Protein AF-M6HGM6-F1 (afdb_monomer)

InterPro domains:
  IPR003476 Glycoside hydrolase, family 42 [PTHR36447] (2-105)
  IPR013738 Beta-galactosidase trimerisation [PF08532] (2-101)
  IPR029062 Class I glutamine amidotransferase-like [G3DSA:3.40.50.880] (1-110)
  IPR029062 Class I glutamine amidotransferase-like [SSF52317] (2-98)

Mean predicted aligned error: 8.17 Å

Solvent-accessible surface area (backbone atoms only — not comparable to full-atom values): 7576 Å² total; per-residue (Å²): 111,69,68,66,56,50,55,35,54,76,68,71,43,94,78,86,92,74,63,76,87,78,56,74,67,85,84,44,68,67,48,78,39,66,62,45,29,57,44,51,68,73,50,47,56,54,50,52,50,40,42,73,76,68,34,44,76,47,76,33,68,67,22,26,42,20,38,81,89,66,46,69,54,95,55,55,37,33,24,88,45,22,72,85,67,73,48,75,47,92,77,86,78,87,87,70,97,69,92,77,86,85,80,85,82,78,68,74,72,65,62,64,73,77,67,79,130

pLDDT: mean 87.64, std 13.36, range [40.19, 97.5]

Nearest PDB structures (foldseek):
  5vym-assembly1_A  TM=8.977E-01  e=1.898E-04  Bifidobacterium adolescentis ATCC 15703
  6lvw-assembly1_A  TM=9.294E-01  e=6.420E-04  Halorubrum lacusprofundi ATCC 49239
  3tts-assembly1_A  TM=9.273E-01  e=2.029E-03  Niallia circulans subsp. alkalophilus
  8ibr-assembly1_A  TM=9.227E-01  e=2.847E-03  Bifidobacterium longum subsp. infantis ATCC 15697 = JCM 1222 = DSM 20088
  4uoq-assembly1_C  TM=9.278E-01  e=3.732E-03  Bifidobacterium animalis subsp. lactis Bl-04

Structure (mmCIF, N/CA/C/O backbone):
data_AF-M6HGM6-F1
#
_entry.id   AF-M6HGM6-F1
#
loop_
_atom_site.group_PDB
_atom_site.id
_atom_site.type_symbol
_atom_site.label_atom_id
_atom_site.label_alt_id
_atom_site.label_comp_id
_atom_site.label_asym_id
_atom_site.label_entity_id
_atom_site.label_seq_id
_atom_site.pdbx_PDB_ins_code
_atom_site.Cartn_x
_atom_site.Cartn_y
_atom_site.Cartn_z
_atom_site.occupancy
_atom_site.B_iso_or_equiv
_atom_site.auth_seq_id
_atom_site.auth_comp_id
_atom_site.auth_asym_id
_atom_site.auth_atom_id
_atom_site.pdbx_PDB_model_num
ATOM 1 N N . MET A 1 1 ? 11.542 -6.567 -5.358 1.00 60.00 1 MET A N 1
ATOM 2 C CA . MET A 1 1 ? 11.824 -5.191 -5.828 1.00 60.00 1 MET A CA 1
ATOM 3 C C . MET A 1 1 ? 12.216 -5.181 -7.304 1.00 60.00 1 MET A C 1
ATOM 5 O O . MET A 1 1 ? 11.465 -4.618 -8.083 1.00 60.00 1 MET A O 1
ATOM 9 N N . ALA A 1 2 ? 13.300 -5.859 -7.710 1.00 76.25 2 ALA A N 1
ATOM 10 C CA . ALA A 1 2 ? 13.790 -5.851 -9.100 1.00 76.25 2 ALA A CA 1
ATOM 11 C C . ALA A 1 2 ? 12.738 -6.240 -10.161 1.00 76.25 2 ALA A C 1
ATOM 13 O O . ALA A 1 2 ? 12.629 -5.573 -11.181 1.00 76.25 2 ALA A O 1
ATOM 14 N N . THR A 1 3 ? 11.912 -7.258 -9.899 1.00 84.81 3 THR A N 1
ATOM 15 C CA . THR A 1 3 ? 10.866 -7.703 -10.840 1.00 84.81 3 THR A CA 1
ATOM 16 C C . THR A 1 3 ? 9.794 -6.640 -11.089 1.00 84.81 3 THR A C 1
ATOM 18 O O . THR A 1 3 ? 9.401 -6.423 -12.228 1.00 84.81 3 THR A O 1
ATOM 21 N N . TRP A 1 4 ? 9.356 -5.946 -10.033 1.00 85.06 4 TRP A N 1
ATOM 22 C CA . TRP A 1 4 ? 8.334 -4.899 -10.133 1.00 85.06 4 TRP A CA 1
ATOM 23 C C . TRP A 1 4 ? 8.859 -3.687 -10.899 1.00 85.06 4 TRP A C 1
ATOM 25 O O . TRP A 1 4 ? 8.170 -3.160 -11.762 1.00 85.06 4 TRP A O 1
ATOM 35 N N . PHE A 1 5 ? 10.106 -3.294 -10.632 1.00 86.00 5 PHE A N 1
ATOM 36 C CA . PHE A 1 5 ? 10.757 -2.205 -11.355 1.00 86.00 5 PHE A CA 1
ATOM 37 C C . PHE A 1 5 ? 10.990 -2.548 -12.835 1.00 86.00 5 PHE A C 1
ATOM 39 O O . PHE A 1 5 ? 10.708 -1.737 -13.709 1.00 86.00 5 PHE A O 1
ATOM 46 N N . SER A 1 6 ? 11.447 -3.772 -13.124 1.00 87.88 6 SER A N 1
ATOM 47 C CA . SER A 1 6 ? 11.666 -4.239 -14.498 1.00 87.88 6 SER A CA 1
ATOM 48 C C . SER A 1 6 ? 10.378 -4.218 -15.328 1.00 87.88 6 SER A C 1
ATOM 50 O O . SER A 1 6 ? 10.395 -3.757 -16.466 1.00 87.88 6 SER A O 1
ATOM 52 N N . GLY A 1 7 ? 9.241 -4.609 -14.739 1.00 88.81 7 GLY A N 1
ATOM 53 C CA . GLY A 1 7 ? 7.936 -4.520 -15.401 1.00 88.81 7 GLY A CA 1
ATOM 54 C C . GLY A 1 7 ? 7.589 -3.100 -15.861 1.00 88.81 7 GLY A C 1
ATOM 55 O O . GLY A 1 7 ? 7.116 -2.923 -16.978 1.00 88.81 7 GLY A O 1
ATOM 56 N N . MET A 1 8 ? 7.901 -2.079 -15.057 1.00 89.94 8 MET A N 1
ATOM 57 C CA . MET A 1 8 ? 7.653 -0.683 -15.441 1.00 89.94 8 MET A CA 1
ATOM 58 C C . MET A 1 8 ? 8.534 -0.228 -16.608 1.00 89.94 8 MET A C 1
ATOM 60 O O . MET A 1 8 ? 8.060 0.489 -17.487 1.00 89.94 8 MET A O 1
ATOM 64 N N . ASN A 1 9 ? 9.786 -0.692 -16.664 1.00 89.50 9 ASN A N 1
ATOM 65 C CA . ASN A 1 9 ? 10.677 -0.401 -17.789 1.00 89.50 9 ASN A CA 1
ATOM 66 C C . ASN A 1 9 ? 10.174 -1.033 -19.092 1.00 89.50 9 ASN A C 1
ATOM 68 O O . ASN A 1 9 ? 10.239 -0.393 -20.136 1.00 89.50 9 ASN A O 1
ATOM 72 N N . VAL A 1 10 ? 9.634 -2.257 -19.037 1.00 93.56 10 VAL A N 1
ATOM 73 C CA . VAL A 1 10 ? 9.008 -2.910 -20.203 1.00 93.56 10 VAL A CA 1
ATOM 74 C C . VAL A 1 10 ? 7.812 -2.100 -20.710 1.00 93.56 10 VAL A C 1
ATOM 76 O O . VAL A 1 10 ? 7.600 -2.003 -21.914 1.00 93.56 10 VAL A O 1
ATOM 79 N N . LEU A 1 11 ? 7.065 -1.470 -19.802 1.00 93.31 11 LEU A N 1
ATOM 80 C CA . LEU A 1 11 ? 5.959 -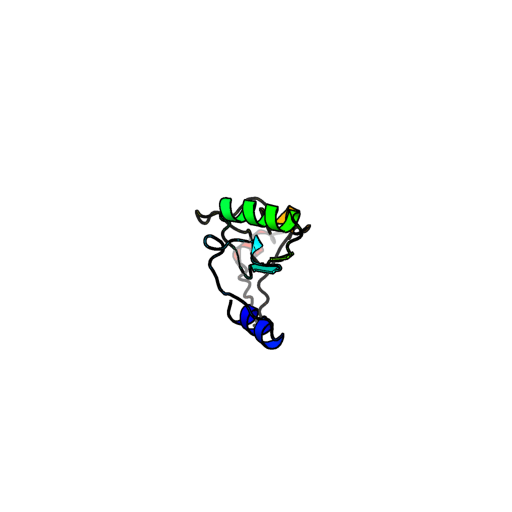0.567 -20.133 1.00 93.31 11 LEU A CA 1
ATOM 81 C C . LEU A 1 11 ? 6.422 0.838 -20.559 1.00 93.31 11 LEU A C 1
ATOM 83 O O . LEU A 1 11 ? 5.585 1.705 -20.797 1.00 93.31 11 LEU A O 1
ATOM 87 N N . ASN A 1 12 ? 7.736 1.074 -20.650 1.00 94.19 12 ASN A N 1
ATOM 88 C CA . ASN A 1 12 ? 8.346 2.367 -20.954 1.00 94.19 12 ASN A CA 1
ATOM 89 C C . ASN A 1 12 ? 7.904 3.492 -19.992 1.00 94.19 12 ASN A C 1
ATOM 91 O O . ASN A 1 12 ? 7.753 4.650 -20.383 1.00 94.19 12 ASN A O 1
ATOM 95 N N . VAL A 1 13 ? 7.680 3.149 -18.718 1.00 92.94 13 VAL A N 1
ATOM 96 C CA . VAL A 1 13 ? 7.289 4.093 -17.665 1.00 92.94 13 VAL A CA 1
ATOM 97 C C . VAL A 1 13 ? 8.503 4.444 -16.814 1.00 92.94 13 VAL A C 1
ATOM 99 O O . VAL A 1 13 ? 9.069 3.591 -16.125 1.00 92.94 13 VAL A O 1
ATOM 102 N N . ASN A 1 14 ? 8.876 5.725 -16.804 1.00 91.88 14 ASN A N 1
ATOM 103 C CA . ASN A 1 14 ? 9.925 6.208 -15.914 1.00 91.88 14 ASN A CA 1
ATOM 104 C C . ASN A 1 14 ? 9.484 6.047 -14.451 1.00 91.88 14 ASN A C 1
ATOM 106 O O . ASN A 1 14 ? 8.430 6.538 -14.050 1.00 91.88 14 ASN A O 1
ATOM 110 N N . THR A 1 15 ? 10.279 5.320 -13.669 1.00 92.31 15 THR A N 1
ATOM 111 C CA . THR A 1 15 ? 9.930 4.942 -12.298 1.00 92.31 15 THR A CA 1
ATOM 112 C C . THR A 1 15 ? 11.062 5.314 -11.355 1.00 92.31 15 THR A C 1
ATOM 114 O O . THR A 1 15 ? 12.232 5.056 -11.636 1.00 92.31 15 THR A O 1
ATOM 117 N N . HIS A 1 16 ? 10.722 5.874 -10.196 1.00 92.56 16 HIS A N 1
ATOM 118 C CA . HIS A 1 16 ? 11.689 6.179 -9.148 1.00 92.56 16 HIS A CA 1
ATOM 119 C C . HIS A 1 16 ? 11.660 5.118 -8.050 1.00 92.56 16 HIS A C 1
ATOM 121 O O . HIS A 1 16 ? 10.599 4.738 -7.558 1.00 92.56 16 HIS A O 1
ATOM 127 N N . PHE A 1 17 ? 12.840 4.680 -7.611 1.00 91.69 17 PHE A N 1
ATOM 128 C CA . PHE A 1 17 ? 12.979 3.825 -6.439 1.00 91.69 17 PHE A CA 1
ATOM 129 C C . PHE A 1 17 ? 13.381 4.667 -5.228 1.00 91.69 17 PHE A C 1
ATOM 131 O O . PHE A 1 17 ? 14.520 5.127 -5.128 1.00 91.69 17 PHE A O 1
ATOM 138 N N . ARG A 1 18 ? 12.437 4.918 -4.318 1.00 91.88 18 ARG A N 1
ATOM 139 C CA . ARG A 1 18 ? 12.640 5.813 -3.172 1.00 91.88 18 ARG A CA 1
ATO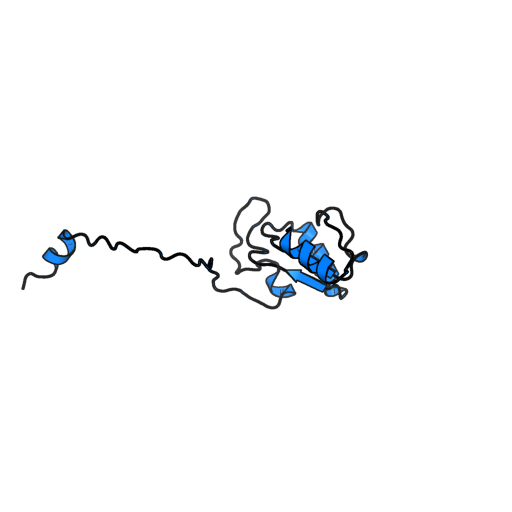M 140 C C . ARG A 1 18 ? 12.063 5.218 -1.881 1.00 91.88 18 ARG A C 1
ATOM 142 O O . ARG A 1 18 ? 11.050 4.523 -1.933 1.00 91.88 18 ARG A O 1
ATOM 149 N N . PRO A 1 19 ? 12.657 5.507 -0.710 1.00 91.81 19 PRO A N 1
ATOM 150 C CA . PRO A 1 19 ? 12.038 5.188 0.574 1.00 91.81 19 PRO A CA 1
ATOM 151 C C . PRO A 1 19 ? 10.733 5.973 0.766 1.00 91.81 19 PRO A C 1
ATOM 153 O O . PRO A 1 19 ? 10.736 7.197 0.649 1.00 91.81 19 PRO A O 1
ATOM 156 N N . ALA A 1 20 ? 9.643 5.293 1.137 1.00 90.81 20 ALA A N 1
ATOM 157 C CA . ALA A 1 20 ? 8.324 5.917 1.318 1.00 90.81 20 ALA A CA 1
ATOM 158 C C . ALA A 1 20 ? 8.307 7.045 2.372 1.00 90.81 20 ALA A C 1
ATOM 160 O O . ALA A 1 20 ? 7.505 7.970 2.292 1.00 90.81 20 ALA A O 1
ATOM 161 N N . SER A 1 21 ? 9.219 7.013 3.346 1.00 91.56 21 SER A N 1
ATOM 162 C CA . SER A 1 21 ? 9.339 8.052 4.374 1.00 91.56 21 SER A CA 1
ATOM 163 C C . SER A 1 21 ? 9.972 9.361 3.888 1.00 91.56 21 SER A C 1
ATOM 165 O O . SER A 1 21 ? 9.877 10.355 4.598 1.00 91.56 21 SER A O 1
ATOM 167 N N . LYS A 1 22 ? 10.621 9.383 2.714 1.00 91.88 22 LYS A N 1
ATOM 168 C CA . LYS A 1 22 ? 11.437 10.518 2.234 1.00 91.88 22 LYS A CA 1
ATOM 169 C C . LYS A 1 22 ? 10.924 11.176 0.951 1.00 91.88 22 LYS A C 1
ATOM 171 O O . LYS A 1 22 ? 11.651 11.957 0.346 1.00 91.88 22 LYS A O 1
ATOM 176 N N . ILE A 1 23 ? 9.723 10.833 0.506 1.00 92.38 23 ILE A N 1
ATOM 177 C CA . ILE A 1 23 ? 9.127 11.395 -0.711 1.00 92.38 23 ILE A CA 1
ATOM 178 C C . ILE A 1 23 ? 7.856 12.150 -0.372 1.00 92.38 23 ILE A C 1
ATOM 180 O O . ILE A 1 23 ? 7.190 11.780 0.595 1.00 92.38 23 ILE A O 1
ATOM 184 N N . ASP A 1 24 ? 7.509 13.157 -1.167 1.00 93.69 24 ASP A N 1
ATOM 185 C CA . ASP A 1 24 ? 6.143 13.667 -1.227 1.00 93.69 24 ASP A CA 1
ATOM 186 C C . ASP A 1 24 ? 5.316 12.744 -2.134 1.00 93.69 24 ASP A C 1
ATOM 188 O O . ASP A 1 24 ? 5.778 12.319 -3.192 1.00 93.69 24 ASP A O 1
ATOM 192 N N . PHE A 1 25 ? 4.119 12.367 -1.690 1.00 94.56 25 PHE A N 1
ATOM 193 C CA . PHE A 1 25 ? 3.235 11.491 -2.461 1.00 94.56 25 PHE A CA 1
ATOM 194 C C . PHE A 1 25 ? 2.470 12.259 -3.538 1.00 94.56 25 PHE A C 1
ATOM 196 O O . PHE A 1 25 ? 2.078 11.652 -4.530 1.00 94.56 25 PHE A O 1
ATOM 203 N N . LYS A 1 26 ? 2.340 13.585 -3.402 1.00 91.88 26 LYS A N 1
ATOM 204 C CA . LYS A 1 26 ? 1.678 14.452 -4.389 1.00 91.88 26 LYS A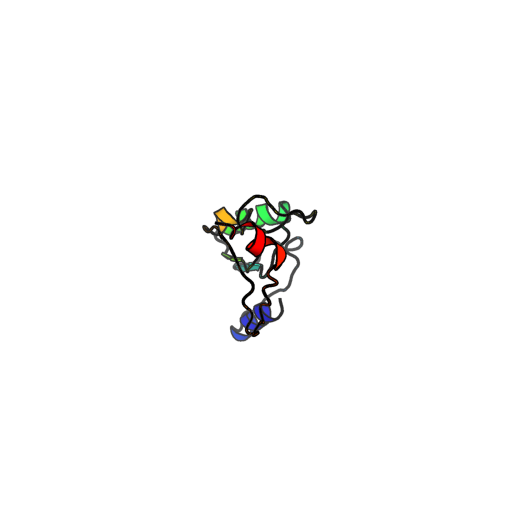 CA 1
ATOM 205 C C . LYS A 1 26 ? 2.426 14.527 -5.721 1.00 91.88 26 LYS A C 1
ATOM 207 O O . LYS A 1 26 ? 1.812 14.781 -6.752 1.00 91.88 26 LYS A O 1
ATOM 212 N N . ASP A 1 27 ? 3.724 14.228 -5.712 1.00 94.38 27 ASP A N 1
ATOM 213 C CA . ASP A 1 27 ? 4.565 14.181 -6.914 1.00 94.38 27 ASP A CA 1
ATOM 214 C C . ASP A 1 27 ? 4.270 12.966 -7.813 1.00 94.38 27 ASP A C 1
ATOM 216 O O . ASP A 1 27 ? 4.755 12.887 -8.944 1.00 94.38 27 ASP A O 1
ATOM 220 N N . TYR A 1 28 ? 3.502 11.989 -7.322 1.00 95.81 28 TYR A N 1
ATOM 221 C CA . TYR A 1 28 ? 3.266 10.721 -8.001 1.00 95.81 28 TYR A CA 1
ATOM 222 C C . TYR A 1 28 ? 1.778 10.505 -8.246 1.00 95.81 28 TYR A C 1
ATOM 224 O O . TYR A 1 28 ? 0.948 10.765 -7.392 1.00 95.81 28 TYR A O 1
ATOM 232 N N . LYS A 1 29 ? 1.426 9.952 -9.411 1.00 95.19 29 LYS A N 1
ATOM 233 C CA . LYS A 1 29 ? 0.051 9.483 -9.676 1.00 95.19 29 LYS A CA 1
ATOM 234 C C . LYS A 1 29 ? -0.186 8.068 -9.151 1.00 95.19 29 LYS A C 1
ATOM 236 O O . LYS A 1 29 ? -1.304 7.703 -8.796 1.00 95.19 29 LYS A O 1
ATOM 241 N N . ILE A 1 30 ? 0.877 7.262 -9.149 1.00 95.38 30 ILE A N 1
ATOM 242 C CA . ILE A 1 30 ? 0.857 5.850 -8.779 1.00 95.38 30 ILE A CA 1
ATOM 243 C C . ILE A 1 30 ? 2.005 5.595 -7.807 1.00 95.38 30 ILE A C 1
ATOM 245 O O . ILE A 1 30 ? 3.155 5.923 -8.100 1.00 95.38 30 ILE A O 1
ATOM 249 N N . ILE A 1 31 ? 1.697 4.962 -6.678 1.00 95.75 31 ILE A N 1
ATOM 250 C CA . ILE A 1 31 ? 2.679 4.463 -5.716 1.00 95.75 31 ILE A CA 1
ATOM 251 C C . ILE A 1 31 ? 2.547 2.947 -5.649 1.00 95.75 31 ILE A C 1
ATOM 253 O O . ILE A 1 31 ? 1.452 2.409 -5.514 1.00 95.75 31 ILE A O 1
ATOM 257 N N . ILE A 1 32 ? 3.677 2.249 -5.733 1.00 94.94 32 ILE A N 1
ATOM 258 C CA . ILE A 1 32 ? 3.721 0.788 -5.699 1.00 94.94 32 ILE A CA 1
ATOM 259 C C . ILE A 1 32 ? 4.506 0.349 -4.469 1.00 94.94 32 ILE A C 1
ATOM 261 O O . ILE A 1 32 ? 5.657 0.743 -4.278 1.00 94.94 32 ILE A O 1
ATOM 265 N N . LEU A 1 33 ? 3.898 -0.513 -3.658 1.00 94.50 33 LEU A N 1
ATOM 266 C CA . LEU A 1 33 ? 4.467 -1.100 -2.450 1.00 94.50 33 LEU A CA 1
ATOM 267 C C . LEU A 1 33 ? 4.516 -2.631 -2.585 1.00 94.50 33 LEU A C 1
ATOM 269 O O . LEU A 1 33 ? 3.629 -3.327 -2.090 1.00 94.50 33 LEU A O 1
ATOM 273 N N . PRO A 1 34 ? 5.559 -3.194 -3.231 1.00 91.62 34 PRO A N 1
ATOM 274 C CA . PRO A 1 34 ? 5.596 -4.616 -3.581 1.00 91.62 34 PRO A CA 1
AT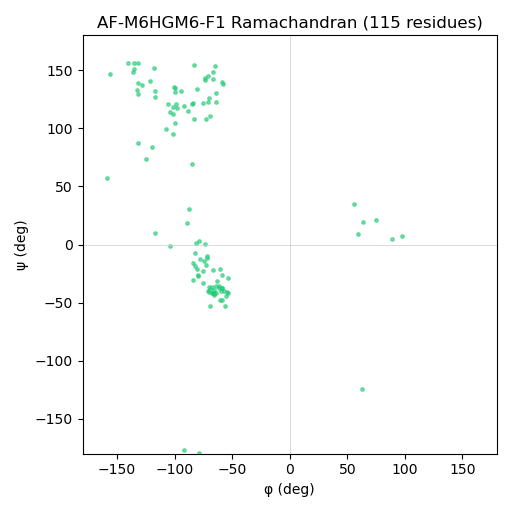OM 275 C C . PRO A 1 34 ? 5.576 -5.583 -2.394 1.00 91.62 34 PRO A C 1
ATOM 277 O O . PRO A 1 34 ? 5.139 -6.721 -2.533 1.00 91.62 34 PRO A O 1
ATOM 280 N N . MET A 1 35 ? 6.148 -5.177 -1.259 1.00 89.56 35 MET A N 1
ATOM 281 C CA . MET A 1 35 ? 6.293 -6.025 -0.072 1.00 89.56 35 MET A CA 1
ATOM 282 C C . MET A 1 35 ? 6.476 -5.153 1.177 1.00 89.56 35 MET A C 1
ATOM 284 O O . MET A 1 35 ? 7.499 -5.218 1.862 1.00 89.56 35 MET A O 1
ATOM 288 N N . TYR A 1 36 ? 5.517 -4.262 1.435 1.00 94.06 36 TYR A N 1
ATOM 289 C CA . TYR A 1 36 ? 5.574 -3.325 2.562 1.00 94.06 36 TYR A CA 1
ATOM 290 C C . TYR A 1 36 ? 5.047 -3.986 3.845 1.00 94.06 36 TYR A C 1
ATOM 292 O O . TYR A 1 36 ? 3.947 -3.718 4.324 1.00 94.06 36 TYR A O 1
ATOM 300 N N . THR A 1 37 ? 5.823 -4.946 4.350 1.00 94.50 37 THR A N 1
ATOM 301 C CA . THR A 1 37 ? 5.417 -5.852 5.436 1.00 94.50 37 THR A CA 1
ATOM 302 C C . THR A 1 37 ? 5.313 -5.161 6.795 1.00 94.50 37 THR A C 1
ATOM 304 O O . THR A 1 37 ? 4.403 -5.479 7.554 1.00 94.50 37 THR A O 1
ATOM 307 N N . MET A 1 38 ? 6.248 -4.255 7.104 1.00 95.44 38 MET A N 1
ATOM 308 C CA . MET A 1 38 ? 6.272 -3.488 8.354 1.00 95.44 38 MET A CA 1
ATOM 309 C C . MET A 1 38 ? 5.687 -2.104 8.110 1.00 95.44 38 MET A C 1
ATOM 311 O O . MET A 1 38 ? 6.192 -1.357 7.268 1.00 95.44 38 MET A O 1
ATOM 315 N N . VAL A 1 39 ? 4.628 -1.772 8.836 1.00 94.88 39 VAL A N 1
ATOM 316 C CA . VAL A 1 39 ? 3.876 -0.538 8.639 1.00 94.88 39 VAL A CA 1
ATOM 317 C C . VAL A 1 39 ? 4.429 0.548 9.539 1.00 94.88 39 VAL A C 1
ATOM 319 O O . VAL A 1 39 ? 4.400 0.441 10.760 1.00 94.88 39 VAL A O 1
ATOM 322 N N . ASN A 1 40 ? 4.906 1.625 8.921 1.00 95.38 40 ASN A N 1
ATOM 323 C CA . ASN A 1 40 ? 5.122 2.880 9.620 1.00 95.38 40 ASN A CA 1
ATOM 324 C C . ASN A 1 40 ? 3.804 3.664 9.631 1.00 95.38 40 ASN A C 1
ATOM 326 O O . ASN A 1 40 ? 3.277 3.988 8.568 1.00 95.38 40 ASN A O 1
ATOM 330 N N . GLU A 1 41 ? 3.289 3.984 10.817 1.00 93.94 41 GLU A N 1
ATOM 331 C CA . GLU A 1 41 ? 1.986 4.640 10.975 1.00 93.94 41 GLU A CA 1
ATOM 332 C C . GLU A 1 41 ? 1.928 6.031 10.315 1.00 93.94 41 GLU A C 1
ATOM 334 O O . GLU A 1 41 ? 0.934 6.388 9.685 1.00 93.94 41 GLU A O 1
ATOM 339 N N . THR A 1 42 ? 3.020 6.798 10.369 1.00 95.00 42 THR A N 1
ATOM 340 C CA . THR A 1 42 ? 3.116 8.106 9.703 1.00 95.00 42 THR A CA 1
ATOM 341 C C . THR A 1 42 ? 3.060 7.964 8.184 1.00 95.00 42 THR A C 1
ATOM 343 O O . THR A 1 42 ? 2.401 8.749 7.507 1.00 95.00 42 THR A O 1
ATOM 346 N N . VAL A 1 43 ? 3.739 6.958 7.627 1.00 96.19 43 VAL A N 1
ATOM 347 C CA . VAL A 1 43 ? 3.675 6.658 6.188 1.00 96.19 43 VAL A CA 1
ATOM 348 C C . VAL A 1 43 ? 2.276 6.180 5.804 1.00 96.19 43 VAL A C 1
ATOM 350 O O . VAL A 1 43 ? 1.754 6.618 4.785 1.00 96.19 43 VAL A O 1
ATOM 353 N N . PHE A 1 44 ? 1.655 5.336 6.630 1.00 96.19 44 PHE A N 1
ATOM 354 C CA . PHE A 1 44 ? 0.298 4.835 6.422 1.00 96.19 44 PHE A CA 1
ATOM 355 C C . PHE A 1 44 ? -0.725 5.970 6.294 1.00 96.19 44 PHE A C 1
ATOM 357 O O . PHE A 1 44 ? -1.404 6.036 5.276 1.00 96.19 44 PHE A O 1
ATOM 364 N N . LYS A 1 45 ? -0.772 6.909 7.249 1.00 96.56 45 LYS A N 1
ATOM 365 C CA . LYS A 1 45 ? -1.722 8.043 7.214 1.00 96.56 45 LYS A CA 1
ATOM 366 C C . LYS A 1 45 ? -1.559 8.900 5.959 1.00 96.56 45 LYS A C 1
ATOM 368 O O . LYS A 1 45 ? -2.527 9.362 5.370 1.00 96.56 45 LYS A O 1
ATOM 373 N N . ARG A 1 46 ? -0.317 9.084 5.509 1.00 96.94 46 ARG A N 1
ATOM 374 C CA . ARG A 1 46 ? -0.024 9.818 4.271 1.00 96.94 46 ARG A CA 1
ATOM 375 C C . ARG A 1 46 ? -0.469 9.054 3.021 1.00 96.94 46 ARG A C 1
ATOM 377 O O . ARG A 1 46 ? -0.902 9.681 2.063 1.00 96.94 46 ARG A O 1
ATOM 384 N N . LEU A 1 47 ? -0.350 7.724 3.015 1.00 97.00 47 LEU A N 1
ATOM 385 C CA . LEU A 1 47 ? -0.841 6.877 1.921 1.00 97.00 47 LEU A CA 1
ATOM 386 C C . LEU A 1 47 ? -2.370 6.857 1.873 1.00 97.00 47 LEU A C 1
ATOM 388 O O . LEU A 1 47 ? -2.935 6.882 0.787 1.00 97.00 47 LEU A O 1
ATOM 392 N N . GLU A 1 48 ? -3.021 6.841 3.033 1.00 96.94 48 GLU A N 1
ATOM 393 C CA . GLU A 1 48 ? -4.475 6.945 3.154 1.00 96.94 48 GLU A CA 1
ATOM 394 C C . GLU A 1 48 ? -4.985 8.265 2.573 1.00 96.94 48 GLU A C 1
ATOM 396 O O . GLU A 1 48 ? -5.875 8.253 1.724 1.00 96.94 48 GLU A O 1
ATOM 401 N N . GLU A 1 49 ? -4.356 9.388 2.935 1.00 96.81 49 GLU A N 1
ATOM 402 C CA . GLU A 1 49 ? -4.666 10.688 2.333 1.00 96.81 49 GLU A CA 1
ATOM 403 C C . GLU A 1 49 ? -4.450 10.673 0.818 1.00 96.81 49 GLU A C 1
ATOM 405 O O . GLU A 1 49 ? -5.330 11.070 0.065 1.00 96.81 49 GLU A O 1
ATOM 410 N N . PHE A 1 50 ? -3.308 10.154 0.362 1.00 97.50 50 PHE A N 1
ATOM 411 C CA . PHE A 1 50 ? -2.988 10.054 -1.059 1.00 97.50 50 PHE A CA 1
ATOM 412 C C . PHE A 1 50 ? -4.059 9.286 -1.849 1.00 97.50 50 PHE A C 1
ATOM 414 O O . PHE A 1 50 ? -4.467 9.733 -2.919 1.00 97.50 50 PHE A O 1
ATOM 421 N N . VAL A 1 51 ? -4.541 8.154 -1.327 1.00 96.88 51 VAL A N 1
ATOM 422 C CA . VAL A 1 51 ? -5.618 7.378 -1.962 1.00 96.88 51 VAL A CA 1
ATOM 423 C C . VAL A 1 51 ? -6.934 8.156 -1.948 1.00 96.88 51 VAL A C 1
ATOM 425 O O . VAL A 1 51 ? -7.636 8.193 -2.958 1.00 96.88 51 VAL A O 1
ATOM 428 N N . ARG A 1 52 ? -7.255 8.824 -0.835 1.00 96.31 52 ARG A N 1
ATOM 429 C CA . ARG A 1 52 ? -8.466 9.645 -0.694 1.00 96.31 52 ARG A CA 1
ATOM 430 C C . ARG A 1 52 ? -8.485 10.846 -1.643 1.00 96.31 52 ARG A C 1
ATOM 432 O O . ARG A 1 52 ? -9.542 11.185 -2.164 1.00 96.31 52 ARG A O 1
ATOM 439 N N . GLU A 1 53 ? -7.329 11.450 -1.906 1.00 96.44 53 GLU A N 1
ATOM 440 C CA . GLU A 1 53 ? -7.139 12.529 -2.888 1.00 96.44 53 GLU A CA 1
ATOM 441 C C . GLU A 1 53 ? -7.186 12.025 -4.353 1.00 96.44 53 GLU A C 1
ATOM 443 O O . GLU A 1 53 ? -7.065 12.818 -5.286 1.00 96.44 53 GLU A O 1
ATOM 448 N N . GLY A 1 54 ? -7.395 10.721 -4.585 1.00 96.25 54 GLY A N 1
ATOM 449 C CA . GLY A 1 54 ? -7.527 10.114 -5.916 1.00 96.25 54 GLY A CA 1
ATOM 450 C C . GLY A 1 54 ? -6.242 9.483 -6.463 1.00 96.25 54 GLY A C 1
ATOM 451 O O . GLY A 1 54 ? -6.200 9.059 -7.621 1.00 96.25 54 GLY A O 1
ATOM 452 N N . GLY A 1 55 ? -5.189 9.404 -5.651 1.00 97.19 55 GLY A N 1
ATOM 453 C CA . GLY A 1 55 ? -3.961 8.691 -5.971 1.00 97.19 55 GLY A CA 1
ATOM 454 C C . GLY A 1 55 ? -4.165 7.177 -6.059 1.00 97.19 55 GLY A C 1
ATOM 455 O O . GLY A 1 55 ? -4.991 6.587 -5.364 1.00 97.19 55 GLY A O 1
ATOM 456 N N . THR A 1 56 ? -3.392 6.507 -6.914 1.00 97.31 56 THR A N 1
ATOM 457 C CA . THR A 1 56 ? -3.471 5.045 -7.066 1.00 97.31 56 THR A CA 1
ATOM 458 C C . THR A 1 56 ? -2.377 4.349 -6.262 1.00 97.31 56 THR A C 1
ATOM 460 O O . THR A 1 56 ? -1.187 4.508 -6.543 1.00 97.31 56 THR A O 1
ATOM 463 N N . LEU A 1 57 ? -2.771 3.530 -5.286 1.00 96.69 57 LEU A N 1
ATOM 464 C CA . LEU A 1 57 ? -1.856 2.726 -4.476 1.00 96.69 57 LEU A CA 1
ATOM 465 C C . LEU A 1 57 ? -1.925 1.247 -4.875 1.00 96.69 57 LEU A C 1
ATOM 467 O O . LEU A 1 57 ? -2.967 0.607 -4.762 1.00 96.69 57 LEU A O 1
ATOM 471 N N . VAL A 1 58 ? -0.794 0.683 -5.298 1.00 95.56 58 VAL A N 1
ATOM 472 C CA . VAL A 1 58 ? -0.664 -0.738 -5.643 1.00 95.56 58 VAL A CA 1
ATOM 473 C C . VAL A 1 58 ? 0.064 -1.468 -4.522 1.00 95.56 58 VAL A C 1
ATOM 475 O O . VAL A 1 58 ? 1.251 -1.239 -4.286 1.00 95.56 58 VAL A O 1
ATOM 478 N N . LEU A 1 59 ? -0.635 -2.376 -3.844 1.00 95.38 59 LEU A N 1
ATOM 479 C CA . LEU A 1 59 ? -0.080 -3.185 -2.761 1.00 95.38 59 LEU A CA 1
ATOM 480 C C . LEU A 1 59 ? 0.299 -4.579 -3.261 1.00 95.38 59 LEU A C 1
ATOM 482 O O . LEU A 1 59 ? -0.470 -5.240 -3.955 1.00 95.38 59 LEU A O 1
ATOM 486 N N . GLY A 1 60 ? 1.485 -5.047 -2.881 1.00 93.12 60 GLY A N 1
ATOM 487 C CA . GLY A 1 60 ? 1.899 -6.424 -3.115 1.00 93.12 60 GLY A CA 1
ATOM 488 C C . GLY A 1 60 ? 1.556 -7.357 -1.952 1.00 93.12 60 GLY A C 1
ATOM 489 O O . GLY A 1 60 ? 0.948 -6.973 -0.948 1.00 93.12 60 GLY A O 1
ATOM 490 N N . PHE A 1 61 ? 1.970 -8.616 -2.082 1.00 91.44 61 PHE A N 1
ATOM 491 C CA . PHE A 1 61 ? 1.697 -9.652 -1.087 1.00 91.44 61 PHE A CA 1
ATOM 492 C C . PHE A 1 61 ? 2.392 -9.369 0.254 1.00 91.44 61 PHE A C 1
ATOM 494 O O . PHE A 1 61 ? 3.442 -8.729 0.310 1.00 91.44 61 PHE A O 1
ATOM 501 N N . ARG A 1 62 ? 1.817 -9.894 1.349 1.00 92.06 62 ARG A N 1
ATOM 502 C CA . ARG A 1 62 ? 2.312 -9.743 2.738 1.00 92.06 62 ARG A CA 1
ATOM 503 C C . ARG A 1 62 ? 2.407 -8.300 3.253 1.00 92.06 62 ARG A C 1
ATOM 505 O O . ARG A 1 62 ? 2.947 -8.084 4.336 1.00 92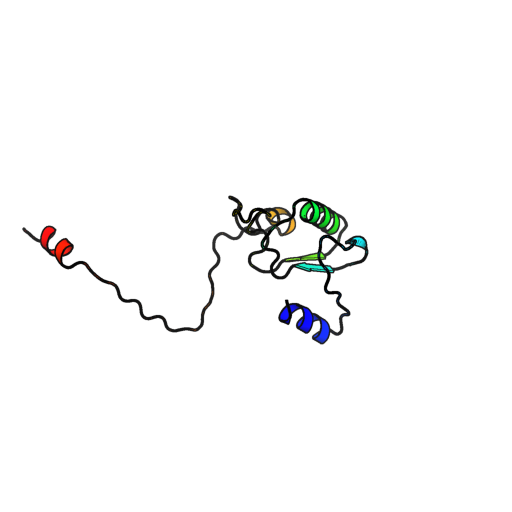.06 62 ARG A O 1
ATOM 512 N N . THR A 1 63 ? 1.873 -7.332 2.517 1.00 94.50 63 THR A N 1
ATOM 513 C CA . THR A 1 63 ? 1.771 -5.945 2.976 1.00 94.50 63 THR A CA 1
ATOM 514 C C . THR A 1 63 ? 0.954 -5.863 4.260 1.00 94.50 63 THR A C 1
ATOM 516 O O . THR A 1 63 ? -0.060 -6.544 4.390 1.00 94.50 63 THR A O 1
ATOM 519 N N . GLY A 1 64 ? 1.388 -5.027 5.202 1.00 94.62 64 GLY A N 1
ATOM 520 C CA . GLY A 1 64 ? 0.604 -4.751 6.403 1.00 94.62 64 GLY A CA 1
ATOM 521 C C . GLY A 1 64 ? 0.591 -5.867 7.442 1.00 94.62 64 GLY A C 1
ATOM 522 O O . GLY A 1 64 ? -0.326 -5.926 8.251 1.00 94.62 64 GLY A O 1
ATOM 523 N N . ALA A 1 65 ? 1.570 -6.774 7.423 1.00 95.00 65 ALA A N 1
ATOM 524 C CA . ALA A 1 65 ? 1.594 -7.906 8.345 1.00 95.00 65 ALA A CA 1
ATOM 525 C C . ALA A 1 65 ? 2.116 -7.551 9.746 1.00 95.00 65 ALA A C 1
ATOM 527 O O . ALA A 1 65 ? 1.795 -8.260 10.697 1.00 95.00 65 ALA A O 1
ATOM 528 N N . LYS A 1 66 ? 2.963 -6.520 9.870 1.00 95.62 66 LYS A N 1
ATOM 529 C CA . LYS A 1 66 ? 3.699 -6.215 11.104 1.00 95.62 66 LYS A CA 1
ATOM 530 C C . LYS A 1 66 ? 3.789 -4.724 11.410 1.00 95.62 66 LYS A C 1
ATOM 532 O O . LYS A 1 66 ? 3.778 -3.910 10.488 1.00 95.62 66 LYS A O 1
ATOM 537 N N . ASP A 1 67 ? 3.977 -4.391 12.681 1.00 94.81 67 ASP A N 1
ATOM 538 C CA . ASP A 1 67 ? 4.394 -3.061 13.127 1.00 94.81 67 ASP A CA 1
ATOM 539 C C . ASP A 1 67 ? 5.917 -2.846 12.946 1.00 94.81 67 ASP A C 1
ATOM 541 O O . ASP A 1 67 ? 6.641 -3.720 12.453 1.00 94.81 67 ASP A O 1
ATOM 545 N N . LEU A 1 68 ? 6.421 -1.668 13.334 1.00 94.69 68 LEU A N 1
ATOM 546 C CA . LEU A 1 68 ? 7.856 -1.345 13.270 1.00 94.69 68 LEU A CA 1
ATOM 547 C C . LEU A 1 68 ? 8.713 -2.066 14.319 1.00 94.69 68 LEU A C 1
ATOM 549 O O . LEU A 1 68 ? 9.927 -2.150 14.143 1.00 94.69 68 LEU A O 1
ATOM 553 N N . ASN A 1 69 ? 8.104 -2.598 15.376 1.00 95.50 69 ASN A N 1
ATOM 554 C CA . ASN A 1 69 ? 8.787 -3.41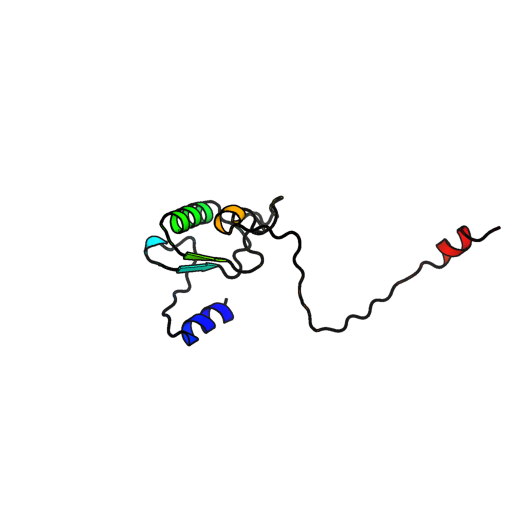9 16.375 1.00 95.50 69 ASN A CA 1
ATOM 555 C C . ASN A 1 69 ? 8.922 -4.881 15.909 1.00 95.50 69 ASN A C 1
ATOM 557 O O . ASN A 1 69 ? 9.602 -5.682 16.547 1.00 95.50 69 ASN A O 1
ATOM 561 N N . GLY A 1 70 ? 8.290 -5.236 14.786 1.00 93.94 70 GLY A N 1
ATOM 562 C CA . GLY A 1 70 ? 8.306 -6.571 14.202 1.00 93.94 70 GLY A CA 1
ATOM 563 C C . GLY A 1 70 ? 7.197 -7.494 14.711 1.00 93.94 70 GLY A C 1
ATOM 564 O O . GLY A 1 70 ? 7.172 -8.665 14.302 1.00 93.94 70 GLY A O 1
ATOM 565 N N . TRP A 1 71 ? 6.280 -6.989 15.541 1.00 95.69 71 TRP A N 1
ATOM 566 C CA . TRP A 1 71 ? 5.099 -7.712 16.006 1.00 95.69 71 TRP A CA 1
ATOM 567 C C . TRP A 1 71 ? 4.077 -7.828 14.887 1.00 95.69 71 TRP A C 1
ATOM 569 O O . TRP A 1 71 ? 3.905 -6.906 14.094 1.00 95.69 71 TRP A O 1
ATOM 579 N N . MET A 1 72 ? 3.412 -8.979 14.798 1.00 94.06 72 MET A N 1
ATOM 580 C CA . MET A 1 72 ? 2.307 -9.145 13.856 1.00 94.06 72 MET A CA 1
ATOM 581 C C . MET A 1 72 ? 1.080 -8.392 14.360 1.00 94.06 72 MET A C 1
ATOM 583 O O . MET A 1 72 ? 0.823 -8.379 15.560 1.00 94.06 72 MET A O 1
ATOM 587 N N . TYR A 1 73 ? 0.321 -7.793 13.445 1.00 91.88 73 TYR A N 1
ATOM 588 C CA . TYR A 1 73 ? -0.995 -7.270 13.796 1.00 91.88 73 TYR A CA 1
ATOM 589 C C . TYR A 1 73 ? -1.975 -8.420 14.052 1.00 91.88 73 TYR A C 1
ATOM 591 O O . TYR A 1 73 ? -1.944 -9.429 13.347 1.00 91.88 73 TYR A O 1
ATOM 599 N N . ASP A 1 74 ? -2.895 -8.226 14.997 1.00 91.38 74 ASP A N 1
ATOM 600 C CA . ASP A 1 74 ? -3.993 -9.171 15.265 1.00 91.38 74 ASP A CA 1
ATOM 601 C C . ASP A 1 74 ? -5.069 -9.165 14.161 1.00 91.38 74 ASP A C 1
ATOM 603 O O . ASP A 1 74 ? -5.961 -10.015 14.121 1.00 91.38 74 ASP A O 1
ATOM 607 N N . SER A 1 75 ? -4.999 -8.201 13.241 1.00 90.44 75 SER A N 1
ATOM 608 C CA . SER A 1 75 ? -5.904 -8.081 12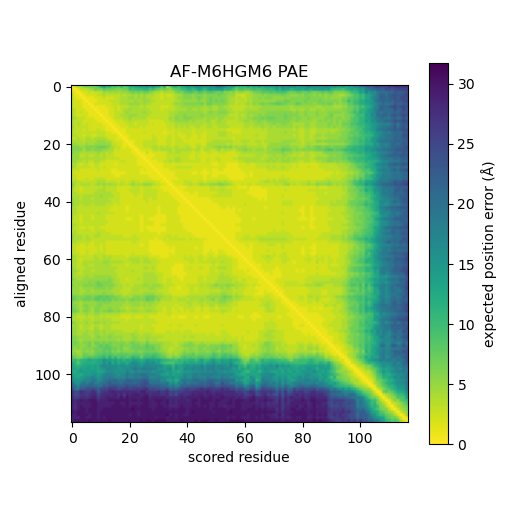.104 1.00 90.44 75 SER A CA 1
ATOM 609 C C . SER A 1 75 ? -5.493 -8.975 10.930 1.00 90.44 75 SER A C 1
ATOM 611 O O . SER A 1 75 ? -4.331 -9.326 10.727 1.00 90.44 75 SER A O 1
ATOM 613 N N . GLN A 1 76 ? -6.474 -9.341 10.102 1.00 91.69 76 GLN A N 1
ATOM 614 C CA . GLN A 1 76 ? -6.209 -10.055 8.853 1.00 91.69 76 GLN A CA 1
ATOM 615 C C . GLN A 1 76 ? -5.440 -9.166 7.871 1.00 91.69 76 GLN A C 1
ATOM 617 O O . GLN A 1 76 ? -5.735 -7.982 7.733 1.00 91.69 76 GLN A O 1
ATOM 622 N N . ILE A 1 77 ? -4.502 -9.755 7.124 1.00 92.94 77 ILE A N 1
ATOM 623 C CA . ILE A 1 77 ? -3.768 -9.074 6.044 1.00 92.94 77 ILE A CA 1
ATOM 624 C C . ILE A 1 77 ? -4.781 -8.536 5.003 1.00 92.94 77 ILE A C 1
ATOM 626 O O . ILE A 1 77 ? -5.736 -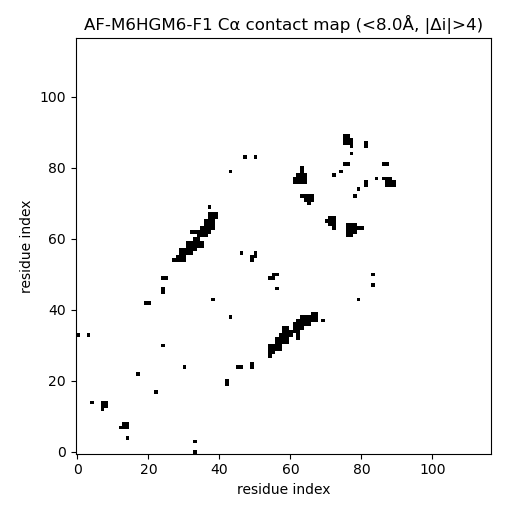9.250 4.683 1.00 92.94 77 ILE A O 1
ATOM 630 N N . PRO A 1 78 ? -4.620 -7.308 4.467 1.00 94.69 78 PRO A N 1
ATOM 631 C CA . PRO A 1 78 ? -3.444 -6.432 4.537 1.00 94.69 78 PRO A CA 1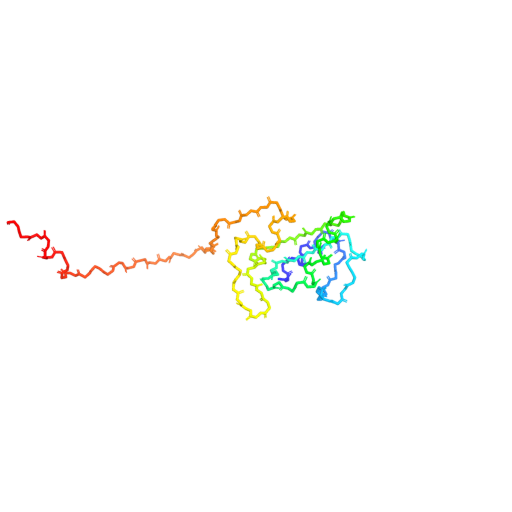
ATOM 632 C C . PRO A 1 78 ? -3.399 -5.505 5.764 1.00 94.69 78 PRO A C 1
ATOM 634 O O . PRO A 1 78 ? -2.831 -4.414 5.709 1.00 94.69 78 PRO A O 1
ATOM 637 N N . GLY A 1 79 ? -3.969 -5.946 6.884 1.00 93.31 79 GLY A N 1
ATOM 638 C CA . GLY A 1 79 ? -3.823 -5.321 8.188 1.00 93.31 79 GLY A CA 1
ATOM 639 C C . GLY A 1 79 ? -4.411 -3.912 8.170 1.00 93.31 79 GLY A C 1
ATOM 640 O O . GLY A 1 79 ? -5.567 -3.761 7.769 1.00 93.31 79 GLY A O 1
ATOM 641 N N . PRO A 1 80 ? -3.634 -2.874 8.526 1.00 94.44 80 PRO A N 1
ATOM 642 C CA . PRO A 1 80 ? -4.087 -1.484 8.455 1.00 94.44 80 PRO A CA 1
ATOM 643 C C . PRO A 1 80 ? -4.626 -1.071 7.076 1.00 94.44 80 PRO A C 1
ATOM 645 O O . PRO A 1 80 ? -5.510 -0.231 6.985 1.00 94.44 80 PRO A O 1
ATOM 648 N N . PHE A 1 81 ? -4.145 -1.679 5.986 1.00 96.12 81 PHE A N 1
ATOM 649 C CA . PHE A 1 81 ? -4.565 -1.331 4.624 1.00 96.12 81 PHE A CA 1
ATOM 650 C C . PHE A 1 81 ? -5.892 -1.974 4.192 1.00 96.12 81 PHE A C 1
ATOM 652 O O . PHE A 1 81 ? -6.294 -1.795 3.045 1.00 96.12 81 PHE A O 1
ATOM 659 N N . ALA A 1 82 ? -6.559 -2.756 5.048 1.00 95.00 82 ALA A N 1
ATOM 660 C CA . ALA A 1 82 ? -7.752 -3.516 4.661 1.00 95.00 82 ALA A CA 1
ATOM 661 C C . ALA A 1 82 ? -8.892 -2.624 4.144 1.00 95.00 82 ALA A C 1
ATOM 663 O O . ALA A 1 82 ? -9.570 -3.007 3.193 1.00 95.00 82 ALA A O 1
ATOM 664 N N . GLU A 1 83 ? -9.075 -1.442 4.735 1.00 93.75 83 GLU A N 1
ATOM 665 C CA . GLU A 1 83 ? -10.085 -0.473 4.299 1.00 93.75 83 GLU A CA 1
ATOM 666 C C . GLU A 1 83 ? -9.729 0.136 2.939 1.00 93.75 83 GLU A C 1
ATOM 668 O O . GLU A 1 83 ? -10.509 0.004 2.000 1.00 93.75 83 GLU A O 1
ATOM 673 N N . MET A 1 84 ? -8.512 0.679 2.792 1.00 94.62 84 MET A N 1
ATOM 674 C CA . MET A 1 84 ? -8.017 1.211 1.512 1.00 94.62 84 MET A CA 1
ATOM 675 C C . MET A 1 84 ? -8.090 0.188 0.372 1.00 94.62 84 MET A C 1
ATOM 677 O O . MET A 1 84 ? -8.412 0.535 -0.760 1.00 94.62 84 MET A O 1
ATOM 681 N N . ALA A 1 85 ? -7.754 -1.073 0.655 1.00 95.06 85 ALA A N 1
ATOM 682 C CA . ALA A 1 85 ? -7.722 -2.130 -0.348 1.00 95.06 85 ALA A CA 1
ATOM 683 C C . ALA A 1 85 ? -9.098 -2.770 -0.602 1.00 95.06 85 ALA A C 1
ATOM 685 O O . ALA A 1 85 ? -9.249 -3.499 -1.580 1.00 95.06 85 ALA A O 1
ATOM 686 N N . GLY A 1 86 ? -10.077 -2.566 0.285 1.00 95.12 86 GLY A N 1
ATOM 687 C CA . GLY A 1 86 ? -11.404 -3.179 0.196 1.00 95.12 86 GLY A CA 1
ATOM 688 C C . GLY A 1 86 ? -11.412 -4.711 0.298 1.00 95.12 86 GLY A C 1
ATOM 689 O O . GLY A 1 86 ? -12.375 -5.347 -0.129 1.00 95.12 86 GLY A O 1
ATOM 690 N N . ILE A 1 87 ? -10.353 -5.331 0.834 1.00 94.62 87 ILE A N 1
ATOM 691 C CA . ILE A 1 87 ? -10.207 -6.794 0.915 1.00 94.62 87 ILE A CA 1
ATOM 692 C C . ILE A 1 87 ? -9.708 -7.253 2.286 1.00 94.62 87 ILE A C 1
ATOM 694 O O . ILE A 1 87 ? -9.011 -6.531 2.998 1.00 94.62 87 ILE A O 1
ATOM 698 N N . LYS A 1 88 ? -10.008 -8.510 2.628 1.00 92.88 88 LYS A N 1
ATOM 699 C CA . LYS A 1 88 ? -9.449 -9.218 3.788 1.00 92.88 88 LYS A CA 1
ATOM 700 C C . LYS A 1 88 ? -8.982 -10.607 3.372 1.00 92.88 88 LYS A C 1
ATOM 702 O O . LYS A 1 88 ? -9.710 -11.344 2.708 1.00 92.88 88 LYS A O 1
ATOM 707 N N . ILE A 1 89 ? -7.773 -10.982 3.774 1.00 92.88 89 ILE A N 1
ATOM 708 C CA . ILE A 1 89 ? -7.153 -12.257 3.412 1.00 92.88 89 ILE A CA 1
ATOM 709 C C . ILE A 1 89 ? -7.276 -13.219 4.591 1.00 92.88 89 ILE A C 1
ATOM 711 O O . ILE A 1 89 ? -6.634 -13.048 5.625 1.00 92.88 89 ILE A O 1
ATOM 715 N N . ARG A 1 90 ? -8.078 -14.277 4.418 1.00 91.69 90 ARG A N 1
ATOM 716 C CA . ARG A 1 90 ? -8.290 -15.296 5.460 1.00 91.69 90 ARG A CA 1
ATOM 717 C C . ARG A 1 90 ? -7.059 -16.171 5.695 1.00 91.69 90 ARG A C 1
ATOM 719 O O . ARG A 1 90 ? -6.765 -16.543 6.825 1.00 91.69 90 ARG A O 1
ATOM 726 N N . LYS A 1 91 ? -6.383 -16.560 4.617 1.00 88.62 91 LYS A N 1
ATOM 727 C CA . LYS A 1 91 ? -5.200 -17.422 4.631 1.00 88.62 91 LYS A CA 1
ATOM 728 C C . LYS A 1 91 ? -4.398 -17.158 3.364 1.00 88.62 91 LYS A C 1
ATOM 730 O O . LYS A 1 91 ? -4.979 -16.901 2.315 1.00 88.62 91 LYS A O 1
ATOM 735 N N . PHE A 1 92 ? -3.083 -17.258 3.468 1.00 88.75 92 PHE A N 1
ATOM 736 C CA . PHE A 1 92 ? -2.183 -17.303 2.325 1.00 88.75 92 PHE A CA 1
ATOM 737 C C . PHE A 1 92 ? -1.209 -18.464 2.511 1.00 88.75 92 PHE A C 1
ATOM 739 O O . PHE A 1 92 ? -0.950 -18.905 3.633 1.00 88.75 92 PHE A O 1
ATOM 746 N N . GLU A 1 93 ? -0.670 -18.962 1.410 1.00 88.75 93 GLU A N 1
ATOM 747 C CA . GLU A 1 93 ? 0.291 -20.056 1.399 1.00 88.75 93 GLU A CA 1
ATOM 748 C C . GLU A 1 93 ? 1.440 -19.740 0.449 1.00 88.75 93 GLU A C 1
ATOM 750 O O . GLU A 1 93 ? 1.291 -18.992 -0.518 1.00 88.75 93 GLU A O 1
ATOM 755 N N . SER A 1 94 ? 2.614 -20.284 0.754 1.00 85.62 94 SER A N 1
ATOM 756 C CA . SER A 1 94 ? 3.747 -20.223 -0.160 1.00 85.62 94 SER A CA 1
ATOM 757 C C . SER A 1 94 ? 3.594 -21.347 -1.174 1.00 85.62 94 SER A C 1
ATOM 759 O O . SER A 1 94 ? 3.777 -22.515 -0.833 1.00 85.62 94 SER A O 1
ATOM 761 N N . VAL A 1 95 ? 3.270 -20.994 -2.414 1.00 85.88 95 VAL A N 1
ATOM 762 C CA . VAL A 1 95 ? 3.220 -21.960 -3.514 1.00 85.88 95 VAL A CA 1
ATOM 763 C C . VAL A 1 95 ? 4.645 -22.397 -3.851 1.00 85.88 95 VAL A C 1
ATOM 765 O O . VAL A 1 95 ? 5.519 -21.561 -4.081 1.00 85.88 95 VAL A O 1
ATOM 768 N N . GLY A 1 96 ? 4.894 -23.704 -3.857 1.00 83.19 96 GLY A N 1
ATOM 769 C CA . GLY A 1 96 ? 6.184 -24.285 -4.218 1.00 83.19 96 GLY A CA 1
ATOM 770 C C . GLY A 1 96 ? 5.989 -25.422 -5.209 1.00 83.19 96 GLY A C 1
ATOM 771 O O . GLY A 1 96 ? 5.082 -26.230 -5.047 1.00 83.19 96 GLY A O 1
ATOM 772 N N . ASN A 1 97 ? 6.851 -25.512 -6.221 1.00 84.56 97 ASN A N 1
ATOM 773 C CA . ASN A 1 97 ? 6.743 -26.537 -7.268 1.00 84.56 97 ASN A CA 1
ATOM 774 C C . ASN A 1 97 ? 7.497 -27.840 -6.921 1.00 84.56 97 ASN A C 1
ATOM 776 O O . ASN A 1 97 ? 7.867 -28.628 -7.789 1.00 84.56 97 ASN A O 1
ATOM 780 N N . GLN A 1 98 ? 7.796 -28.037 -5.637 1.00 84.25 98 GLN A N 1
ATOM 781 C CA . GLN A 1 98 ? 8.659 -29.105 -5.146 1.00 84.25 98 GLN A CA 1
ATOM 782 C C . GLN A 1 98 ? 7.838 -30.280 -4.610 1.00 84.25 98 GLN A C 1
ATOM 784 O O . GLN A 1 98 ? 6.935 -30.109 -3.793 1.00 84.25 98 GLN A O 1
ATOM 789 N N . LYS A 1 99 ? 8.183 -31.501 -5.034 1.00 82.12 99 LYS A N 1
ATOM 790 C CA . LYS A 1 99 ? 7.598 -32.727 -4.478 1.00 82.12 99 LYS A CA 1
ATOM 791 C C . LYS A 1 99 ? 8.167 -32.959 -3.079 1.00 82.12 99 LYS A C 1
ATOM 793 O O . LYS A 1 99 ? 9.329 -33.331 -2.938 1.00 82.12 99 LYS A O 1
ATOM 798 N N . VAL A 1 100 ? 7.353 -32.760 -2.046 1.00 80.62 100 VAL A N 1
ATOM 799 C CA . VAL A 1 100 ? 7.722 -33.067 -0.657 1.00 80.62 100 VAL A CA 1
ATOM 800 C C . VAL A 1 100 ? 7.243 -34.471 -0.280 1.00 80.62 100 VAL A C 1
ATOM 802 O O . VAL A 1 100 ? 6.103 -34.844 -0.548 1.00 80.62 100 VAL A O 1
ATOM 805 N N . LYS A 1 101 ? 8.119 -35.283 0.325 1.00 81.06 101 LYS A N 1
ATOM 806 C CA . LYS A 1 101 ? 7.748 -36.600 0.865 1.00 81.06 101 LYS A CA 1
ATOM 807 C C . LYS A 1 101 ? 7.276 -36.427 2.308 1.00 81.06 101 LYS A C 1
ATOM 809 O O . LYS A 1 101 ? 8.074 -36.080 3.174 1.00 81.06 101 LYS A O 1
ATOM 814 N N . PHE A 1 102 ? 6.002 -36.698 2.578 1.00 78.69 102 PHE A N 1
ATOM 815 C CA . PHE A 1 102 ? 5.485 -36.752 3.945 1.00 78.69 102 PHE A CA 1
ATOM 816 C C . PHE A 1 102 ? 5.757 -38.135 4.545 1.00 78.69 102 PHE A C 1
ATOM 818 O O . PHE A 1 102 ? 5.319 -39.147 4.001 1.00 78.69 102 PHE A O 1
ATOM 825 N N . ARG A 1 103 ? 6.476 -38.193 5.673 1.00 78.94 103 ARG A N 1
ATOM 826 C CA . ARG A 1 103 ? 6.624 -39.420 6.469 1.00 78.94 103 ARG A CA 1
ATOM 827 C C . ARG A 1 103 ? 5.814 -39.286 7.750 1.00 78.94 103 ARG A C 1
ATOM 829 O O . ARG A 1 103 ? 6.282 -38.687 8.715 1.00 78.94 103 ARG A O 1
ATOM 836 N N . PHE A 1 104 ? 4.623 -39.872 7.768 1.00 75.69 104 PHE A N 1
ATOM 837 C CA . PHE A 1 104 ? 3.858 -40.028 9.001 1.00 75.69 104 PHE A CA 1
ATOM 838 C C . PHE A 1 104 ? 4.545 -41.072 9.884 1.00 75.69 104 PHE A C 1
ATOM 840 O O . PHE A 1 104 ? 4.789 -42.199 9.457 1.00 75.69 104 PHE A O 1
ATOM 847 N N . ARG A 1 105 ? 4.903 -40.691 11.112 1.00 75.19 105 ARG A N 1
ATOM 848 C CA . ARG A 1 105 ? 5.484 -41.601 12.103 1.00 75.19 105 ARG A CA 1
ATOM 849 C C . ARG A 1 105 ? 4.373 -41.974 13.083 1.00 75.19 105 ARG A C 1
ATOM 851 O O . ARG A 1 105 ? 4.088 -41.218 14.002 1.00 75.19 105 ARG A O 1
ATOM 858 N N . PHE A 1 106 ? 3.708 -43.103 12.848 1.00 69.69 106 PHE A N 1
ATOM 859 C CA . PHE A 1 106 ? 2.722 -43.638 13.789 1.00 69.69 106 PHE A CA 1
ATOM 860 C C . PHE A 1 106 ? 3.460 -44.275 14.975 1.00 69.69 106 PHE A C 1
ATOM 862 O O . PHE A 1 106 ? 4.276 -45.179 14.786 1.00 69.69 106 PHE A O 1
ATOM 869 N N . PHE A 1 107 ? 3.201 -43.799 16.195 1.00 60.03 107 PHE A N 1
ATOM 870 C CA . PHE A 1 107 ? 3.677 -44.459 17.411 1.00 60.03 107 PHE A CA 1
ATOM 871 C C . PHE A 1 107 ? 2.913 -45.779 17.576 1.00 60.03 107 PHE A C 1
ATOM 873 O O . PHE A 1 107 ? 1.711 -45.792 17.840 1.00 60.03 107 PHE A O 1
ATOM 880 N N . ARG A 1 108 ? 3.620 -46.899 17.395 1.00 57.62 108 ARG A N 1
ATOM 881 C CA . ARG A 1 108 ? 3.063 -48.262 17.419 1.00 57.62 108 ARG A CA 1
ATOM 882 C C . ARG A 1 108 ? 2.418 -48.633 18.765 1.00 57.62 108 ARG A C 1
ATOM 884 O O . ARG A 1 108 ? 1.571 -49.518 18.803 1.00 57.62 108 ARG A O 1
ATOM 891 N N . GLU A 1 109 ? 2.772 -47.939 19.846 1.00 55.88 109 GLU A N 1
ATOM 892 C CA . GLU A 1 109 ? 2.250 -48.205 21.193 1.00 55.88 109 GLU A CA 1
ATOM 893 C C . GLU A 1 109 ? 0.809 -47.725 21.428 1.00 55.88 109 GLU A C 1
ATOM 895 O O . GLU A 1 109 ? 0.127 -48.281 22.285 1.00 55.88 109 GLU A O 1
ATOM 900 N N . LEU A 1 110 ? 0.299 -46.745 20.668 1.00 55.03 110 LEU A N 1
ATOM 901 C CA . LEU A 1 110 ? -1.053 -46.219 20.913 1.00 55.03 110 LEU A CA 1
ATOM 902 C C . LEU A 1 110 ? -2.161 -47.119 20.329 1.00 55.03 110 LEU A C 1
ATOM 904 O O . LEU A 1 110 ? -3.269 -47.155 20.856 1.00 55.03 110 LEU A O 1
ATOM 908 N N . VAL A 1 111 ? -1.857 -47.883 19.274 1.00 53.69 111 VAL A N 1
ATOM 909 C CA . VAL A 1 111 ? -2.838 -48.744 18.582 1.00 53.69 111 VAL A CA 1
ATOM 910 C C . VAL A 1 111 ? -3.155 -50.008 19.393 1.00 53.69 111 VAL A C 1
ATOM 912 O O . VAL A 1 111 ? -4.295 -50.461 19.410 1.00 53.69 111 VAL A O 1
ATOM 915 N N . LEU A 1 112 ? -2.185 -50.541 20.142 1.00 51.47 112 LEU A N 1
ATOM 916 C CA . LEU A 1 112 ? -2.375 -51.756 20.948 1.00 51.47 112 LEU A CA 1
ATOM 917 C C . LEU A 1 112 ? -3.143 -51.521 22.262 1.00 51.47 112 LEU A C 1
ATOM 919 O O . LEU A 1 112 ? -3.588 -52.486 22.876 1.00 51.47 112 LEU A O 1
ATOM 923 N N . LYS A 1 113 ? -3.337 -50.264 22.693 1.00 48.69 113 LYS A N 1
ATOM 924 C CA . LYS A 1 113 ? -4.186 -49.938 23.856 1.00 48.69 113 LYS A CA 1
ATOM 925 C C . LYS A 1 113 ? -5.682 -49.876 23.530 1.00 48.69 113 LYS A C 1
ATOM 927 O O . LYS A 1 113 ? -6.482 -49.979 24.450 1.00 48.69 113 LYS A O 1
ATOM 932 N N . PHE A 1 114 ? -6.057 -49.740 22.256 1.00 47.09 114 PHE A N 1
ATOM 933 C CA . PHE A 1 114 ? -7.455 -49.592 21.827 1.00 47.09 114 PHE A CA 1
ATOM 934 C C . PHE A 1 114 ? -8.074 -50.858 21.211 1.00 47.09 114 PHE A C 1
ATOM 936 O O . PHE A 1 114 ? -9.255 -50.852 20.883 1.00 47.09 114 PHE A O 1
ATOM 943 N N . VAL A 1 115 ? -7.316 -51.956 21.093 1.00 48.91 115 VAL A N 1
ATOM 944 C CA . VAL A 1 115 ? -7.819 -53.255 20.611 1.00 48.91 115 VAL A CA 1
ATOM 945 C C . VAL A 1 115 ? -7.512 -54.339 21.647 1.00 48.91 115 VAL A C 1
ATOM 947 O O . VAL A 1 115 ? -6.604 -55.150 21.489 1.00 48.91 115 VAL A O 1
ATOM 950 N N . LYS A 1 116 ? -8.258 -54.311 22.751 1.00 41.91 116 LYS A N 1
ATOM 951 C CA . LYS A 1 116 ? -8.503 -55.470 23.618 1.00 41.91 116 LYS A CA 1
ATOM 952 C C . LYS A 1 116 ? -10.009 -55.523 23.878 1.00 41.91 116 LYS A C 1
ATOM 954 O O . LYS A 1 116 ? -10.486 -54.901 24.822 1.00 41.91 116 LYS A O 1
ATOM 959 N N . PHE A 1 117 ? -10.720 -56.195 22.977 1.00 40.19 117 PHE A N 1
ATOM 960 C CA . PHE A 1 117 ? -12.001 -56.844 23.250 1.00 40.19 117 PHE A CA 1
ATOM 961 C C . PHE A 1 117 ? -11.725 -58.337 23.402 1.00 40.19 117 PHE A C 1
ATOM 963 O O . PHE A 1 117 ? -10.832 -58.823 22.666 1.00 40.19 117 PHE A O 1
#

Radius of gyration: 22.03 Å; Cα contacts (8 Å, |Δi|>4): 116; chains: 1; bounding box: 26×71×45 Å

Sequence (117 aa):
MATWFSGMNVLNVNTHFRPASKIDFKDYKIIILPMYTMVNETVFKRLEEFVREGGTLVLGFRTGAKDLNGWMYDSQIPGPFAEMAGIKIRKFESVGNQKVKFRFRFFRELVLKFVKF

Foldseek 3Di:
DVVVVVVCVVVVHDDDDDDLVPDQLVVDQEDEAAAQQEDDVVSLVNVVVCVVVVGHYHYHPNACQHYPVRDGDPAFPVHSCCVVVVDGDPDDDDDDPDDDDDDDDDDPVVVVVVPDD

Secondary structure (DSSP, 8-state):
-HHHHHHHHHTT-------GGGS-STT-SEEEETT--BPPHHHHHHHHHHHHTT-EEEE-TTTT-B-TTSPBPSSPTTGGGHHHHT---S-----------------HHHHTTS---

Organism: NCBI:txid1001601